Protein AF-A0A2V9VKW7-F1 (afdb_monomer)

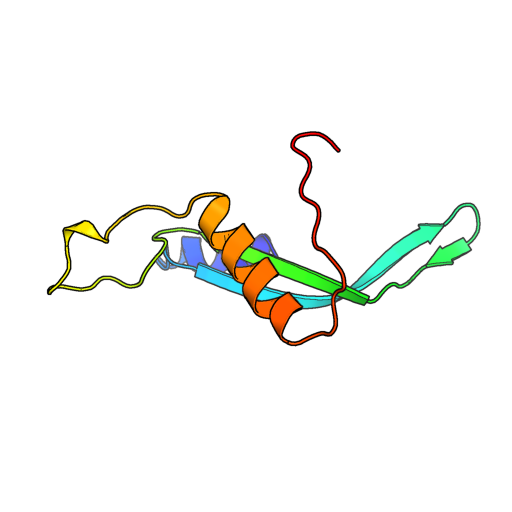Radius of gyration: 16.71 Å; Cα contacts (8 Å, |Δi|>4): 93; chains: 1; bounding box: 42×25×54 Å

Structure (mmCIF, N/CA/C/O backbone):
data_AF-A0A2V9VKW7-F1
#
_entry.id   AF-A0A2V9VKW7-F1
#
loop_
_atom_site.group_PDB
_atom_site.id
_atom_site.type_symbol
_atom_site.label_atom_id
_atom_site.label_alt_id
_atom_site.label_comp_id
_atom_site.label_asym_id
_atom_site.label_entity_id
_atom_site.label_seq_id
_atom_site.pdbx_PDB_ins_code
_atom_site.Cartn_x
_atom_site.Cartn_y
_atom_site.Cartn_z
_atom_site.occupancy
_atom_site.B_iso_or_equiv
_atom_site.auth_seq_id
_atom_site.auth_comp_id
_atom_site.auth_asym_id
_atom_site.auth_atom_id
_atom_site.pdbx_PDB_model_num
ATOM 1 N N . MET A 1 1 ? -4.719 -1.264 -6.969 1.00 94.62 1 MET A N 1
ATOM 2 C CA . MET A 1 1 ? -4.942 -0.672 -5.619 1.00 94.62 1 MET A CA 1
ATOM 3 C C . MET A 1 1 ? -6.186 0.232 -5.415 1.00 94.62 1 MET A C 1
ATOM 5 O O . MET A 1 1 ? -7.161 -0.259 -4.860 1.00 94.62 1 MET A O 1
ATOM 9 N N . LEU A 1 2 ? -6.224 1.523 -5.804 1.00 96.56 2 LEU A N 1
ATOM 10 C CA . LEU A 1 2 ? -7.242 2.494 -5.306 1.00 96.56 2 LEU A CA 1
ATOM 11 C C . LEU A 1 2 ? -8.719 2.086 -5.481 1.00 96.56 2 LEU A C 1
ATOM 13 O O . LEU A 1 2 ? -9.529 2.294 -4.579 1.00 96.56 2 LEU A O 1
ATOM 17 N N . LYS A 1 3 ? -9.080 1.455 -6.606 1.00 97.81 3 LYS A N 1
ATOM 18 C CA . LYS A 1 3 ? -10.446 0.943 -6.831 1.00 97.81 3 LYS A CA 1
ATOM 19 C C . LYS A 1 3 ? -10.866 -0.102 -5.789 1.00 97.81 3 LYS A C 1
ATOM 21 O O . LYS A 1 3 ? -12.033 -0.142 -5.416 1.00 97.81 3 LYS A O 1
ATOM 26 N N . MET A 1 4 ? -9.933 -0.929 -5.313 1.00 97.62 4 MET A N 1
ATOM 27 C CA . MET A 1 4 ? -10.204 -1.954 -4.296 1.00 97.62 4 MET A CA 1
ATOM 28 C C . MET A 1 4 ? -10.427 -1.327 -2.920 1.00 97.62 4 MET A C 1
ATOM 30 O O . MET A 1 4 ? -11.310 -1.756 -2.183 1.00 97.62 4 MET A O 1
ATOM 34 N N . ILE A 1 5 ? -9.687 -0.264 -2.594 1.00 97.62 5 ILE A N 1
ATOM 35 C CA . ILE A 1 5 ? -9.933 0.526 -1.381 1.00 97.62 5 ILE A CA 1
ATOM 36 C C . ILE A 1 5 ? -11.325 1.162 -1.456 1.00 97.62 5 ILE A C 1
ATOM 38 O O . ILE A 1 5 ? -12.149 0.934 -0.575 1.00 97.62 5 ILE A O 1
ATOM 42 N N . ALA A 1 6 ? -11.636 1.868 -2.549 1.00 97.94 6 ALA A N 1
ATOM 43 C CA . ALA A 1 6 ? -12.947 2.487 -2.748 1.00 97.94 6 ALA A CA 1
ATOM 44 C C . ALA A 1 6 ? -14.100 1.469 -2.673 1.00 97.94 6 ALA A C 1
ATOM 46 O O . ALA A 1 6 ? -15.141 1.746 -2.083 1.00 97.94 6 ALA A O 1
ATOM 47 N N . TYR A 1 7 ? -13.908 0.265 -3.219 1.00 98.25 7 TYR A N 1
ATOM 48 C CA . TYR A 1 7 ? -14.886 -0.819 -3.137 1.00 98.25 7 TYR A CA 1
ATOM 49 C C . TYR A 1 7 ? -15.256 -1.187 -1.689 1.00 98.25 7 TYR A C 1
ATOM 51 O O . TYR A 1 7 ? -16.438 -1.412 -1.410 1.00 98.25 7 TYR A O 1
ATOM 59 N N . ASN A 1 8 ? -14.266 -1.243 -0.793 1.00 98.06 8 ASN A N 1
ATOM 60 C CA . ASN A 1 8 ? -14.454 -1.549 0.627 1.00 98.06 8 ASN A CA 1
ATOM 61 C C . ASN A 1 8 ? -15.091 -0.375 1.381 1.00 98.06 8 ASN A C 1
ATOM 63 O O . ASN A 1 8 ? -16.070 -0.570 2.104 1.00 98.06 8 ASN A O 1
ATOM 67 N N . LEU A 1 9 ? -14.604 0.847 1.140 1.00 97.19 9 LEU A N 1
ATOM 68 C CA . LEU A 1 9 ? -15.164 2.066 1.734 1.00 97.19 9 LEU A CA 1
ATOM 69 C C . LEU A 1 9 ? -16.661 2.204 1.416 1.00 97.19 9 LEU A C 1
ATOM 71 O O . LEU A 1 9 ? -17.474 2.444 2.306 1.00 97.19 9 LEU A O 1
ATOM 75 N N . ASN A 1 10 ? -17.055 1.924 0.169 1.00 98.06 10 ASN A N 1
ATOM 76 C CA . ASN A 1 10 ? -18.451 1.968 -0.281 1.00 98.06 10 ASN A CA 1
ATOM 77 C C . ASN A 1 10 ? -19.350 0.871 0.330 1.00 98.06 10 ASN A C 1
ATOM 79 O O . ASN A 1 10 ? -20.539 0.817 0.022 1.00 98.06 10 ASN A O 1
ATOM 83 N N . ARG A 1 11 ? -18.805 -0.016 1.172 1.00 97.75 11 ARG A N 1
ATOM 84 C CA . ARG A 1 11 ? -19.529 -1.080 1.892 1.00 97.75 11 ARG A CA 1
ATOM 85 C C . ARG A 1 11 ? -19.422 -0.949 3.414 1.00 97.75 11 ARG A C 1
ATOM 87 O O . ARG A 1 11 ? -19.768 -1.880 4.131 1.00 97.75 11 ARG A O 1
ATOM 94 N N . GLY A 1 12 ? -18.967 0.205 3.905 1.00 96.00 12 GLY A N 1
ATOM 95 C CA . GLY A 1 12 ? -18.861 0.496 5.337 1.00 96.00 12 GLY A CA 1
ATOM 96 C C . GLY A 1 12 ? -17.583 -0.025 5.998 1.00 96.00 12 GLY A C 1
ATOM 97 O O . GLY A 1 12 ? -17.422 0.122 7.209 1.00 96.00 12 GLY A O 1
ATOM 98 N N . SER A 1 13 ? -16.652 -0.597 5.231 1.00 95.88 13 SER A N 1
ATOM 99 C CA . SER A 1 13 ? -15.335 -0.991 5.732 1.00 95.88 13 SER A CA 1
ATOM 100 C C . SER A 1 13 ? -14.375 0.192 5.627 1.00 95.88 13 SER A C 1
ATOM 102 O O . SER A 1 13 ? -13.794 0.424 4.572 1.00 95.88 13 SER A O 1
ATOM 104 N N . ASN A 1 14 ? -14.227 0.946 6.721 1.00 93.19 14 ASN A N 1
ATOM 105 C CA . ASN A 1 14 ? -13.357 2.132 6.783 1.00 93.19 14 ASN A CA 1
ATOM 106 C C . ASN A 1 14 ? -11.880 1.789 7.050 1.00 93.19 14 ASN A C 1
ATOM 108 O O . ASN A 1 14 ? -10.985 2.479 6.556 1.00 93.19 14 ASN A O 1
ATOM 112 N N . ASP A 1 15 ? -11.644 0.715 7.808 1.00 95.06 15 ASP A N 1
ATOM 113 C CA . ASP A 1 15 ? -10.315 0.216 8.162 1.00 95.06 15 ASP A CA 1
ATOM 114 C C . ASP A 1 15 ? -9.887 -0.826 7.123 1.00 95.06 15 ASP A C 1
ATOM 116 O O . ASP A 1 15 ? -10.243 -2.002 7.206 1.00 95.06 15 ASP A O 1
ATOM 120 N N . VAL A 1 16 ? -9.167 -0.376 6.097 1.00 96.31 16 VAL A N 1
ATOM 121 C CA . VAL A 1 16 ? -8.750 -1.204 4.958 1.00 96.31 16 VAL A CA 1
ATOM 122 C C . VAL A 1 16 ? -7.236 -1.187 4.893 1.00 96.31 16 VAL A C 1
ATOM 124 O O . VAL A 1 16 ? -6.640 -0.118 4.887 1.00 96.31 16 VAL A O 1
ATOM 127 N N . ARG A 1 17 ? -6.607 -2.360 4.822 1.00 95.94 17 ARG A N 1
ATOM 128 C CA . ARG A 1 17 ? -5.164 -2.534 4.609 1.00 95.94 17 ARG A CA 1
ATOM 129 C C . ARG A 1 17 ? -4.976 -3.598 3.533 1.00 95.94 17 ARG A C 1
ATOM 131 O O . ARG A 1 17 ? -5.361 -4.746 3.736 1.00 95.94 17 ARG A O 1
ATOM 138 N N . LEU A 1 18 ? -4.440 -3.211 2.382 1.00 97.25 18 LEU A N 1
ATOM 139 C CA . LEU A 1 18 ? -4.253 -4.071 1.215 1.00 97.25 18 LEU A CA 1
ATOM 140 C C . LEU A 1 18 ? -2.813 -3.970 0.717 1.00 97.25 18 LEU A C 1
ATOM 142 O O . LEU A 1 18 ? -2.191 -2.909 0.790 1.00 97.25 18 L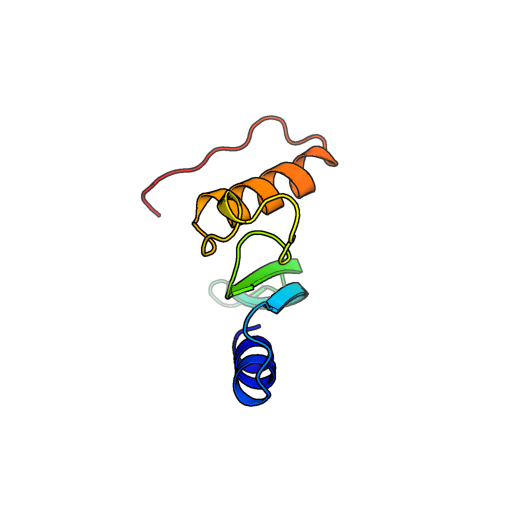EU A O 1
ATOM 146 N N . PHE A 1 19 ? -2.312 -5.063 0.151 1.00 97.19 19 PHE A N 1
ATOM 147 C CA . PHE A 1 19 ? -1.068 -5.076 -0.606 1.00 97.19 19 PHE A CA 1
ATOM 148 C C . PHE A 1 19 ? -1.261 -5.833 -1.922 1.00 97.19 19 PHE A C 1
ATOM 150 O O . PHE A 1 19 ? -2.140 -6.686 -2.041 1.00 97.19 19 PHE A O 1
ATOM 157 N N . GLU A 1 20 ? -0.448 -5.501 -2.917 1.00 97.38 20 GLU A N 1
ATOM 158 C CA . GLU A 1 20 ? -0.477 -6.101 -4.248 1.00 97.38 20 GLU A CA 1
ATOM 159 C C . GLU A 1 20 ? 0.960 -6.250 -4.752 1.00 97.38 20 GLU A C 1
ATOM 161 O O . GLU A 1 20 ? 1.705 -5.271 -4.778 1.00 97.38 20 GLU A O 1
ATOM 166 N N . ALA A 1 21 ? 1.355 -7.467 -5.130 1.00 96.56 21 ALA A N 1
ATOM 167 C CA . ALA A 1 21 ? 2.650 -7.758 -5.738 1.00 96.56 21 ALA A CA 1
ATOM 168 C C . ALA A 1 21 ? 2.424 -8.234 -7.173 1.00 96.56 21 ALA A C 1
ATOM 170 O O . ALA A 1 21 ? 1.737 -9.232 -7.392 1.00 96.56 21 ALA A O 1
ATOM 171 N N . GLY A 1 22 ? 3.000 -7.540 -8.147 1.00 96.56 22 GLY A N 1
ATOM 172 C CA . GLY A 1 22 ? 2.749 -7.832 -9.553 1.00 96.56 22 GLY A CA 1
ATOM 173 C C . GLY A 1 22 ? 3.680 -7.078 -10.483 1.00 96.56 22 GLY A C 1
ATOM 174 O O . GLY A 1 22 ? 4.556 -6.336 -10.040 1.00 96.56 22 GLY A O 1
ATOM 175 N N . HIS A 1 23 ? 3.494 -7.297 -11.776 1.00 97.06 23 HIS A N 1
ATOM 176 C CA . HIS A 1 23 ? 4.203 -6.559 -12.806 1.00 97.06 23 HIS A CA 1
ATOM 177 C C . HIS A 1 23 ? 3.514 -5.223 -13.086 1.00 97.06 23 HIS A C 1
ATOM 179 O O . HIS A 1 23 ? 2.286 -5.122 -13.046 1.00 97.06 23 HIS A O 1
ATOM 185 N N . VAL A 1 24 ? 4.311 -4.200 -13.370 1.00 96.31 24 VAL A N 1
ATOM 186 C CA . VAL A 1 24 ? 3.841 -2.914 -13.888 1.00 96.31 24 VAL A CA 1
ATOM 187 C C . VAL A 1 24 ? 4.498 -2.710 -15.240 1.00 96.31 24 VAL A C 1
ATOM 189 O O . VAL A 1 24 ? 5.685 -2.970 -15.365 1.00 96.31 24 VAL A O 1
ATOM 192 N N . TYR A 1 25 ? 3.741 -2.251 -16.230 1.00 95.12 25 TYR A N 1
ATOM 193 C CA . TYR A 1 25 ? 4.288 -1.888 -17.533 1.00 95.12 25 TYR A CA 1
ATOM 194 C C . TYR A 1 25 ? 4.703 -0.421 -17.512 1.00 95.12 25 TYR A C 1
ATOM 196 O O . TYR A 1 25 ? 3.881 0.448 -17.209 1.00 95.12 25 TYR A O 1
ATOM 204 N N . GLU A 1 26 ? 5.960 -0.152 -17.835 1.00 95.44 26 GLU A N 1
ATOM 205 C CA . GLU A 1 26 ? 6.511 1.197 -17.934 1.00 95.44 26 GLU A CA 1
ATOM 206 C C . GLU A 1 26 ? 7.201 1.397 -19.290 1.00 95.44 26 GLU A C 1
ATOM 208 O O . GLU A 1 26 ? 7.726 0.457 -19.889 1.00 95.44 26 GLU A O 1
ATOM 213 N N . ALA A 1 27 ? 7.138 2.626 -19.805 1.00 95.62 27 ALA A N 1
ATOM 214 C CA . ALA A 1 27 ? 7.865 2.998 -21.012 1.00 95.62 27 ALA A CA 1
ATOM 215 C C . ALA A 1 27 ? 9.335 3.238 -20.653 1.00 95.62 27 ALA A C 1
ATOM 217 O O . ALA A 1 27 ? 9.615 4.021 -19.745 1.00 95.62 27 ALA A O 1
ATOM 218 N N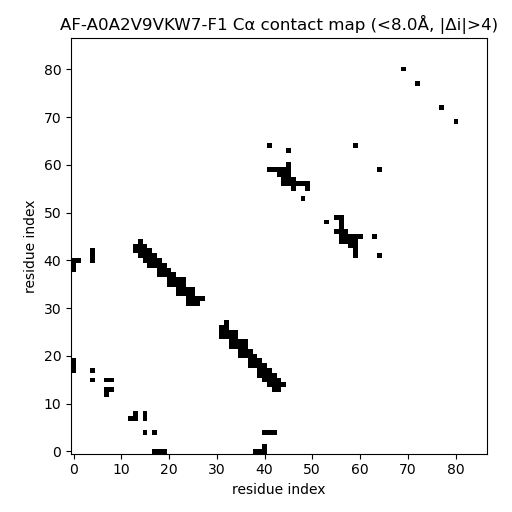 . ASP A 1 28 ? 10.247 2.603 -21.386 1.00 92.44 28 ASP A N 1
ATOM 219 C CA . ASP A 1 28 ? 11.692 2.754 -21.223 1.00 92.44 28 ASP A CA 1
ATOM 220 C C . ASP A 1 28 ? 12.304 3.244 -22.541 1.00 92.44 28 ASP A C 1
ATOM 222 O O . ASP A 1 28 ? 12.762 2.479 -23.390 1.00 92.44 28 ASP A O 1
ATOM 226 N N . GLY A 1 29 ? 12.204 4.554 -22.778 1.00 91.62 29 GLY A N 1
ATOM 227 C CA . GLY A 1 29 ? 12.602 5.160 -24.048 1.00 91.62 29 GLY A CA 1
ATOM 228 C C . GLY A 1 29 ? 11.773 4.634 -25.2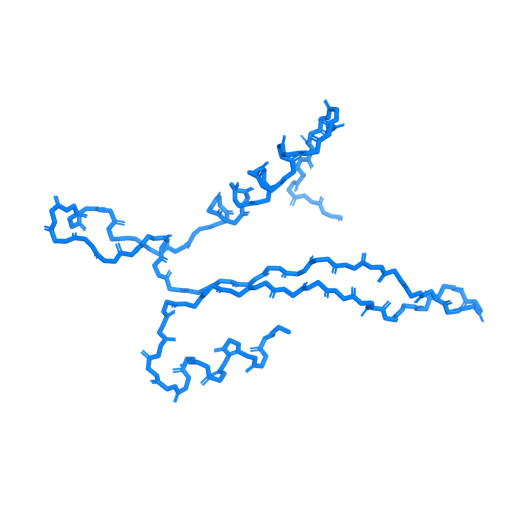25 1.00 91.62 29 GLY A C 1
ATOM 229 O O . GLY A 1 29 ? 10.601 4.982 -25.362 1.00 91.62 29 GLY A O 1
ATOM 230 N N . TRP A 1 30 ? 12.405 3.833 -26.089 1.00 91.56 30 TRP A N 1
ATOM 231 C CA . TRP A 1 30 ? 11.756 3.168 -27.230 1.00 91.56 30 TRP A CA 1
ATOM 232 C C . TRP A 1 30 ? 11.316 1.730 -26.919 1.00 91.56 30 TRP A C 1
ATOM 234 O O . TRP A 1 30 ? 10.663 1.105 -27.755 1.00 91.56 30 TRP A O 1
ATOM 244 N N . ASP A 1 31 ? 11.649 1.229 -25.730 1.00 94.06 31 ASP A N 1
ATOM 245 C CA . ASP A 1 31 ? 11.355 -0.118 -25.261 1.00 94.06 31 ASP A CA 1
ATOM 246 C C . ASP A 1 31 ? 10.252 -0.114 -24.185 1.00 94.06 31 ASP A C 1
ATOM 248 O O . ASP A 1 31 ? 9.769 0.929 -23.727 1.00 94.06 31 ASP A O 1
ATOM 252 N N . ALA A 1 32 ? 9.825 -1.314 -23.789 1.00 94.88 32 ALA A N 1
ATOM 253 C CA . ALA A 1 32 ? 8.888 -1.532 -22.694 1.00 94.88 32 ALA A CA 1
ATOM 254 C C . ALA A 1 32 ? 9.563 -2.346 -21.586 1.00 94.88 32 ALA A C 1
ATOM 256 O O . ALA A 1 32 ? 10.130 -3.409 -21.851 1.00 94.88 32 ALA A O 1
ATOM 257 N N . ALA A 1 33 ? 9.449 -1.874 -20.347 1.00 96.25 33 ALA A N 1
ATOM 258 C CA . ALA A 1 33 ? 9.895 -2.600 -19.168 1.00 96.25 33 ALA A CA 1
ATOM 259 C C . ALA A 1 33 ? 8.692 -3.125 -18.374 1.00 96.25 33 ALA A C 1
ATOM 261 O O . ALA A 1 33 ? 7.629 -2.503 -18.306 1.00 96.25 33 ALA A O 1
ATOM 262 N N . GLU A 1 34 ? 8.871 -4.296 -17.766 1.00 96.94 34 GLU A N 1
ATOM 263 C CA . GLU A 1 34 ? 7.855 -4.958 -16.949 1.00 96.94 34 GLU A CA 1
ATOM 264 C C . GLU A 1 34 ? 8.426 -5.308 -15.558 1.00 96.94 34 GLU A C 1
ATOM 266 O O . GLU A 1 34 ? 8.597 -6.482 -15.215 1.00 96.94 34 GLU A O 1
ATOM 271 N N . PRO A 1 35 ? 8.812 -4.315 -14.731 1.00 96.88 35 PRO A N 1
ATOM 272 C CA . PRO A 1 35 ? 9.337 -4.589 -13.400 1.00 96.88 35 PRO A CA 1
ATOM 273 C C . PRO A 1 35 ? 8.279 -5.176 -12.464 1.00 96.88 35 PRO A C 1
ATOM 275 O O . PRO A 1 35 ? 7.103 -4.801 -12.469 1.00 96.88 35 PRO A O 1
ATOM 278 N N . ARG A 1 36 ? 8.734 -6.034 -11.547 1.00 96.81 36 ARG A N 1
ATOM 279 C CA . ARG A 1 36 ? 7.943 -6.446 -10.383 1.00 96.81 36 ARG A CA 1
ATOM 280 C C . ARG A 1 36 ? 7.915 -5.321 -9.353 1.00 96.81 36 ARG A C 1
ATOM 282 O O . ARG A 1 36 ? 8.960 -4.852 -8.910 1.00 96.81 36 ARG A O 1
ATOM 289 N N . ARG A 1 37 ? 6.719 -4.927 -8.926 1.00 95.81 37 ARG A N 1
ATOM 290 C CA . ARG A 1 37 ? 6.486 -3.910 -7.896 1.00 95.81 37 ARG A CA 1
ATOM 291 C C . ARG A 1 37 ? 5.623 -4.491 -6.775 1.00 95.81 37 ARG A C 1
ATOM 293 O O . ARG A 1 37 ? 4.782 -5.361 -7.005 1.00 95.81 37 ARG A O 1
ATOM 300 N N . LEU A 1 38 ? 5.826 -3.981 -5.563 1.00 95.44 38 LEU A N 1
ATOM 301 C CA . LEU A 1 38 ? 4.924 -4.173 -4.431 1.00 95.44 38 LEU A CA 1
ATOM 302 C C . LEU A 1 38 ? 4.253 -2.833 -4.122 1.00 95.44 38 LEU A C 1
ATOM 304 O O . LEU A 1 38 ? 4.932 -1.825 -3.944 1.00 95.44 38 LEU A O 1
ATOM 308 N N . CYS A 1 39 ? 2.928 -2.826 -4.049 1.00 95.88 39 CYS A N 1
ATOM 309 C CA . CYS A 1 39 ? 2.123 -1.668 -3.685 1.00 95.88 39 CYS A CA 1
ATOM 310 C C . CYS A 1 39 ? 1.404 -1.948 -2.363 1.00 95.88 39 CYS A C 1
ATOM 312 O O . CYS A 1 39 ? 0.793 -3.005 -2.212 1.00 95.88 39 CYS A O 1
ATOM 314 N N . LEU A 1 40 ? 1.446 -0.996 -1.430 1.00 96.12 40 LEU A N 1
ATOM 315 C CA . LEU A 1 40 ? 0.667 -1.018 -0.192 1.00 96.12 40 LEU A CA 1
ATOM 316 C C . LEU A 1 40 ? -0.375 0.102 -0.226 1.00 96.12 40 LEU A C 1
ATOM 318 O O . LEU A 1 40 ? -0.124 1.180 -0.765 1.00 96.12 40 LEU A O 1
ATOM 322 N N . GLY A 1 41 ? -1.538 -0.135 0.370 1.00 96.19 41 GLY A N 1
ATOM 323 C CA . GLY A 1 41 ? -2.570 0.880 0.541 1.00 96.19 41 GLY A CA 1
ATOM 324 C C . GLY A 1 41 ? -3.343 0.662 1.833 1.00 96.19 41 GLY A C 1
ATOM 325 O O . GLY A 1 41 ? -3.749 -0.461 2.132 1.00 96.19 41 GLY A O 1
ATOM 326 N N . ALA A 1 42 ? -3.553 1.735 2.597 1.00 96.75 42 ALA A N 1
ATOM 327 C CA . ALA A 1 42 ? -4.266 1.666 3.864 1.00 96.75 42 ALA A CA 1
ATOM 328 C C . ALA A 1 42 ? -5.147 2.899 4.120 1.00 96.75 42 ALA A C 1
ATOM 330 O O . ALA A 1 42 ? -4.789 4.010 3.731 1.00 96.75 42 ALA A O 1
ATOM 331 N N . THR A 1 43 ? -6.283 2.702 4.791 1.00 96.44 43 THR A N 1
ATOM 332 C CA . THR A 1 43 ? -7.209 3.751 5.250 1.00 96.44 43 THR A CA 1
ATOM 333 C C . THR A 1 43 ? -7.769 3.420 6.631 1.00 96.44 43 THR A C 1
ATOM 335 O O . THR A 1 43 ? -7.771 2.259 7.039 1.00 96.44 43 THR A O 1
ATOM 338 N N . GLY A 1 44 ? -8.269 4.438 7.337 1.00 95.62 44 GLY A N 1
ATOM 339 C CA . GLY A 1 44 ? -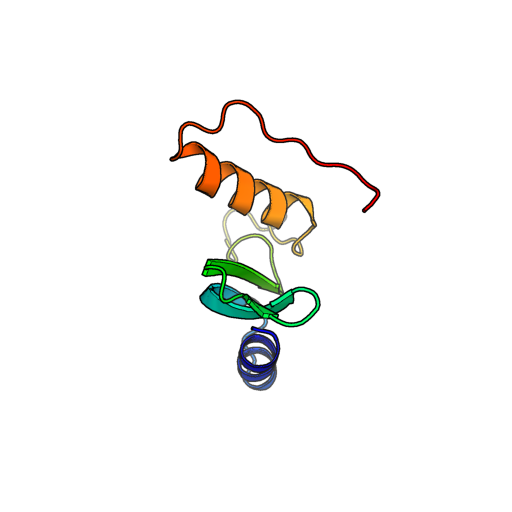8.922 4.272 8.636 1.00 95.62 44 GLY A CA 1
ATOM 340 C C . GLY A 1 44 ? -7.958 4.348 9.823 1.00 95.62 44 GLY A C 1
ATOM 341 O O . GLY A 1 44 ? -7.046 5.182 9.849 1.00 95.62 44 GLY A O 1
ATOM 342 N N . ASN A 1 45 ? -8.205 3.521 10.834 1.00 95.50 45 ASN A N 1
ATOM 343 C CA . ASN A 1 45 ? -7.440 3.481 12.075 1.00 95.50 45 ASN A CA 1
ATOM 344 C C . ASN A 1 45 ? -6.086 2.781 11.886 1.00 95.50 45 ASN A C 1
ATOM 346 O O . ASN A 1 45 ? -5.967 1.793 11.160 1.00 95.50 45 ASN A O 1
ATOM 350 N N . ALA A 1 46 ? -5.055 3.270 12.580 1.00 93.94 46 ALA A N 1
ATOM 351 C CA . ALA A 1 46 ? -3.715 2.681 12.530 1.00 93.94 46 ALA A CA 1
ATOM 352 C C . ALA A 1 46 ? -3.675 1.260 13.114 1.00 93.94 46 ALA A C 1
ATOM 354 O O . ALA A 1 46 ? -2.934 0.409 12.614 1.00 93.94 46 ALA A O 1
ATOM 355 N N . LEU A 1 47 ? -4.496 1.020 14.143 1.00 91.56 47 LEU A N 1
ATOM 356 C CA . LEU A 1 47 ? -4.611 -0.228 14.891 1.00 91.56 47 LEU A CA 1
ATOM 357 C C . LEU A 1 47 ? -6.080 -0.676 14.976 1.00 91.56 47 LEU A C 1
ATOM 359 O O . LEU A 1 47 ? -6.975 0.176 14.970 1.00 91.56 47 LEU A O 1
ATOM 363 N N . PRO A 1 48 ? -6.344 -1.992 15.102 1.00 89.62 48 PRO A N 1
ATOM 364 C CA . PRO A 1 48 ? -7.685 -2.500 15.362 1.00 89.62 48 PRO A CA 1
ATOM 365 C C . PRO A 1 48 ? -8.282 -1.907 16.641 1.00 89.62 48 PRO A C 1
ATOM 367 O O . PRO A 1 48 ? -7.575 -1.667 17.621 1.00 89.62 48 PRO A O 1
ATOM 370 N N . LEU A 1 49 ? -9.604 -1.721 16.653 1.00 89.12 49 LEU A N 1
ATOM 371 C CA . LEU A 1 49 ? -10.308 -1.226 17.831 1.00 89.12 49 LEU A CA 1
ATOM 372 C C . LEU A 1 49 ? 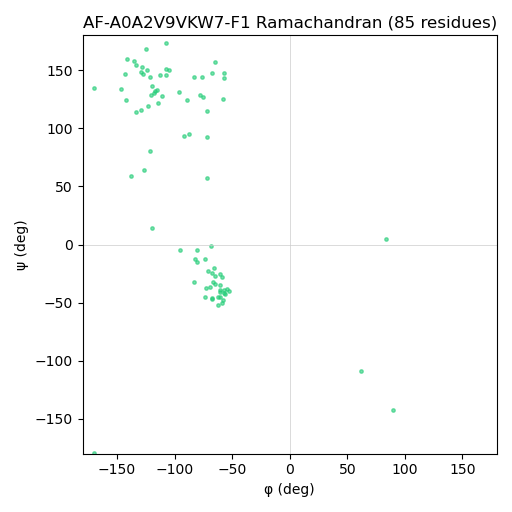-10.069 -2.158 19.031 1.00 89.12 49 LEU A C 1
ATOM 374 O O . LEU A 1 49 ? -10.360 -3.352 18.970 1.00 89.12 49 LEU A O 1
ATOM 378 N N . ASN A 1 50 ? -9.582 -1.596 20.136 1.00 91.88 50 ASN A N 1
ATOM 379 C CA . ASN A 1 50 ? -9.302 -2.337 21.359 1.00 91.88 50 ASN A CA 1
ATOM 380 C C . ASN A 1 50 ? -9.952 -1.648 22.563 1.00 91.88 50 ASN A C 1
ATOM 382 O O . ASN A 1 50 ? -9.580 -0.536 22.935 1.00 91.88 50 ASN A O 1
ATOM 386 N N . VAL A 1 51 ? -10.905 -2.333 23.200 1.00 93.62 51 VAL A N 1
ATOM 387 C CA . VAL A 1 51 ? -11.643 -1.814 24.366 1.00 93.62 51 VAL A CA 1
ATOM 388 C C . VAL A 1 51 ? -10.754 -1.584 25.588 1.00 93.62 51 VAL A C 1
ATOM 390 O O . VAL A 1 51 ? -11.046 -0.710 26.395 1.00 93.62 51 VAL A O 1
ATOM 393 N N . ASN A 1 52 ? -9.651 -2.328 25.710 1.00 96.12 52 ASN A N 1
ATOM 394 C CA . ASN A 1 52 ? -8.705 -2.192 26.819 1.00 96.12 52 ASN A CA 1
ATOM 395 C C . ASN A 1 52 ? -7.709 -1.049 26.596 1.00 96.12 52 ASN A C 1
ATOM 397 O O . ASN A 1 52 ? -6.971 -0.690 27.512 1.00 96.12 52 ASN A O 1
ATOM 401 N N . ARG A 1 53 ? -7.647 -0.507 25.374 1.00 91.62 53 ARG A N 1
ATOM 402 C CA . ARG A 1 53 ? -6.717 0.557 24.984 1.00 91.62 53 ARG A CA 1
ATOM 403 C C . ARG A 1 53 ? -7.403 1.614 24.111 1.00 91.62 53 ARG A C 1
ATOM 405 O O . ARG A 1 53 ? -6.972 1.856 22.985 1.00 91.62 53 ARG A O 1
ATOM 412 N N . PRO A 1 54 ? -8.470 2.268 24.603 1.00 87.69 54 PRO A N 1
ATOM 413 C CA . PRO A 1 54 ? -9.226 3.248 23.822 1.00 87.69 54 PRO A CA 1
ATOM 414 C C . PRO A 1 54 ? -8.368 4.426 23.334 1.00 87.69 54 PRO A C 1
ATOM 416 O O . PRO A 1 54 ? -8.644 4.985 22.277 1.00 87.69 54 PRO A O 1
ATOM 419 N N . GLN A 1 55 ? -7.305 4.771 24.064 1.00 87.69 55 GLN A N 1
ATOM 420 C CA . GLN A 1 55 ? -6.336 5.806 23.704 1.00 87.69 55 GLN A CA 1
ATOM 421 C C . GLN A 1 55 ? -5.507 5.480 22.450 1.00 87.69 55 GLN A C 1
ATOM 423 O O . GLN A 1 55 ? -4.961 6.387 21.833 1.00 87.69 55 GLN A O 1
ATOM 428 N N . GLU A 1 56 ? -5.414 4.206 22.054 1.00 88.25 56 GLU A N 1
ATOM 429 C CA . GLU A 1 56 ? -4.714 3.788 20.830 1.00 88.25 56 GLU A CA 1
ATOM 430 C C . GLU A 1 56 ? -5.576 3.983 19.570 1.00 88.25 56 GLU A C 1
ATOM 432 O O . GLU A 1 56 ? -5.093 3.810 18.448 1.00 88.25 56 GLU A O 1
ATOM 437 N N . ARG A 1 57 ? -6.845 4.391 19.728 1.00 89.75 57 ARG A N 1
ATOM 438 C CA . ARG A 1 57 ? -7.734 4.716 18.612 1.00 89.75 57 ARG A CA 1
ATOM 439 C C . ARG A 1 57 ? -7.301 6.027 17.955 1.00 89.75 57 ARG A C 1
ATOM 441 O O . ARG A 1 57 ? -7.751 7.109 18.328 1.00 89.75 57 ARG A O 1
ATOM 448 N N . ARG A 1 58 ? -6.461 5.914 16.930 1.00 94.19 58 ARG A N 1
ATOM 449 C CA . ARG A 1 58 ? -6.042 7.026 16.072 1.00 94.19 58 AR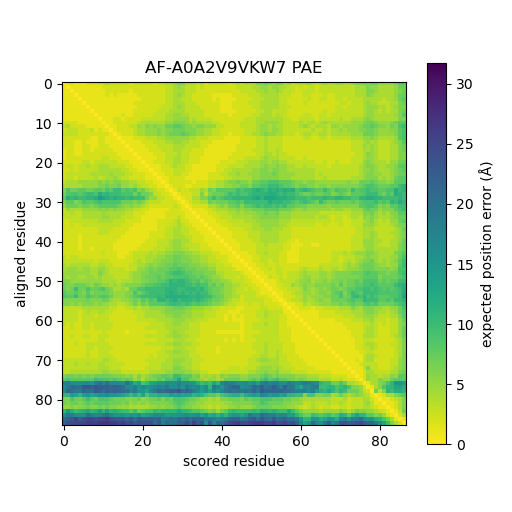G A CA 1
ATOM 450 C C . ARG A 1 58 ? -6.070 6.644 14.598 1.00 94.19 58 ARG A C 1
ATOM 452 O O . ARG A 1 58 ? -5.951 5.469 14.250 1.00 94.19 58 ARG A O 1
ATOM 459 N N . GLY A 1 59 ? -6.160 7.656 13.742 1.00 95.38 59 GLY A N 1
ATOM 460 C CA . GLY A 1 59 ? -6.001 7.487 12.301 1.00 95.38 59 GLY A CA 1
ATOM 461 C C . GLY A 1 59 ? -4.586 7.051 11.917 1.00 95.38 59 GLY A C 1
ATOM 462 O O . GLY A 1 59 ? -3.619 7.282 12.655 1.00 95.38 59 GLY A O 1
ATOM 463 N N . LEU A 1 60 ? -4.488 6.423 10.746 1.00 95.81 60 LEU A N 1
ATOM 464 C CA . LEU A 1 60 ? -3.222 6.160 10.069 1.00 95.81 60 LEU A CA 1
ATOM 465 C C . LEU A 1 60 ? -2.4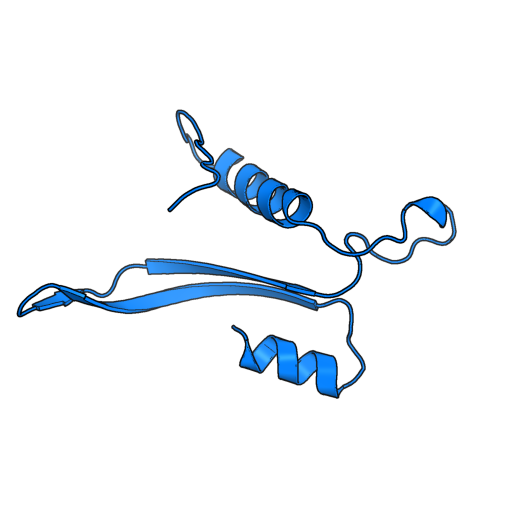45 7.455 9.831 1.00 95.81 60 LEU A C 1
ATOM 467 O O . LEU A 1 60 ? -3.002 8.501 9.501 1.00 95.81 60 LEU A O 1
ATOM 471 N N . THR A 1 61 ? -1.134 7.346 9.958 1.00 95.44 61 THR A N 1
ATOM 472 C CA . THR A 1 61 ? -0.159 8.381 9.638 1.00 95.44 61 THR A CA 1
ATOM 473 C C . THR A 1 61 ? 0.860 7.821 8.655 1.00 95.44 61 THR A C 1
ATOM 475 O O . THR A 1 61 ? 0.952 6.609 8.454 1.00 95.44 61 THR A O 1
ATOM 478 N N . PHE A 1 62 ? 1.679 8.697 8.077 1.00 93.62 62 PHE A N 1
ATOM 479 C CA . PHE A 1 62 ? 2.799 8.285 7.233 1.00 93.62 62 PHE A CA 1
ATOM 480 C C . PHE A 1 62 ? 3.714 7.256 7.924 1.00 93.62 62 PHE A C 1
ATOM 482 O O . PHE A 1 62 ? 4.132 6.281 7.304 1.00 93.62 62 PHE A O 1
ATOM 489 N N . PHE A 1 63 ? 3.980 7.437 9.222 1.00 94.38 63 PHE A N 1
ATOM 490 C CA . PHE A 1 63 ? 4.891 6.577 9.979 1.00 94.38 63 PHE A CA 1
ATOM 491 C C . PHE A 1 63 ? 4.378 5.147 10.164 1.00 94.38 63 PHE A C 1
ATOM 493 O O . PHE A 1 63 ? 5.191 4.239 10.299 1.00 94.38 63 PHE A O 1
ATOM 500 N N . ASP A 1 64 ? 3.063 4.925 10.116 1.00 95.75 64 ASP A N 1
ATOM 501 C CA . ASP A 1 64 ? 2.502 3.571 10.172 1.00 95.75 64 ASP A CA 1
ATOM 502 C C . ASP A 1 64 ? 2.856 2.782 8.909 1.00 95.75 64 ASP A C 1
ATOM 504 O O . ASP A 1 64 ? 3.351 1.661 8.991 1.00 95.75 64 ASP A O 1
ATOM 508 N N . LEU A 1 65 ? 2.682 3.402 7.737 1.00 94.38 65 LEU A N 1
ATOM 509 C CA . LEU A 1 65 ? 3.065 2.791 6.463 1.00 94.38 65 LEU A CA 1
ATOM 510 C C . LEU A 1 65 ? 4.585 2.685 6.313 1.00 94.38 65 LEU A C 1
ATOM 512 O O . LEU A 1 65 ? 5.076 1.691 5.783 1.00 94.38 65 LEU A O 1
ATOM 516 N N . LYS A 1 66 ? 5.342 3.674 6.807 1.00 94.06 66 LYS A N 1
ATOM 517 C CA . LYS A 1 66 ? 6.808 3.596 6.857 1.00 94.06 66 LYS A CA 1
ATOM 518 C C . LYS A 1 66 ? 7.258 2.380 7.668 1.00 94.06 66 LYS A C 1
ATOM 520 O O . LYS A 1 66 ? 8.085 1.615 7.185 1.00 94.06 66 LYS A O 1
ATOM 525 N N . GLY A 1 67 ? 6.678 2.180 8.852 1.00 94.00 67 GLY A N 1
ATOM 526 C CA . GLY A 1 67 ? 6.962 1.028 9.704 1.00 94.00 67 GLY A CA 1
ATOM 527 C C . GLY A 1 67 ? 6.626 -0.303 9.029 1.00 94.00 67 GLY A C 1
ATOM 528 O O . GLY A 1 67 ? 7.412 -1.241 9.124 1.00 94.00 67 GLY A O 1
ATOM 529 N N . ASP A 1 68 ? 5.517 -0.382 8.283 1.00 94.31 68 ASP A N 1
ATOM 530 C CA . ASP A 1 68 ? 5.175 -1.574 7.491 1.00 94.31 68 ASP A CA 1
ATOM 531 C C . ASP A 1 68 ? 6.251 -1.880 6.424 1.00 94.31 68 ASP A C 1
ATOM 533 O O . ASP A 1 68 ? 6.636 -3.038 6.245 1.00 94.31 68 ASP A O 1
ATOM 537 N N . VAL A 1 69 ? 6.788 -0.851 5.752 1.00 93.38 69 VAL A N 1
ATOM 538 C CA . VAL A 1 69 ? 7.886 -0.991 4.776 1.00 93.38 69 VAL A CA 1
ATOM 539 C C . VAL A 1 69 ? 9.192 -1.415 5.452 1.00 93.38 69 VAL A C 1
ATOM 541 O O . VAL A 1 69 ? 9.854 -2.330 4.968 1.00 93.38 69 VAL A O 1
ATOM 544 N N . GLU A 1 70 ? 9.563 -0.788 6.568 1.00 93.50 70 GLU A N 1
ATOM 545 C CA . GLU A 1 70 ? 10.765 -1.144 7.335 1.00 93.50 70 GLU A CA 1
ATOM 546 C C . GLU A 1 70 ? 10.692 -2.591 7.838 1.00 93.50 70 GLU A C 1
ATOM 548 O O . GLU A 1 70 ? 11.649 -3.348 7.680 1.00 93.50 70 GLU A O 1
ATOM 553 N N . ASN A 1 71 ? 9.542 -3.003 8.380 1.00 92.44 71 ASN A N 1
ATOM 554 C CA . ASN A 1 71 ? 9.315 -4.363 8.861 1.00 92.44 71 ASN A CA 1
ATOM 555 C C . ASN A 1 71 ? 9.425 -5.387 7.724 1.00 92.44 71 ASN A C 1
ATOM 557 O O . ASN A 1 71 ? 10.122 -6.390 7.864 1.00 92.44 71 ASN A O 1
ATOM 561 N N . LEU A 1 72 ? 8.809 -5.111 6.570 1.00 92.06 72 LEU A N 1
ATOM 562 C CA . LEU A 1 72 ? 8.943 -5.964 5.392 1.00 92.06 72 LEU A CA 1
ATOM 563 C C . LEU A 1 72 ? 10.407 -6.098 4.957 1.00 92.06 72 LEU A C 1
ATOM 565 O O . LEU A 1 72 ? 10.882 -7.211 4.743 1.00 92.06 72 LEU A O 1
ATOM 569 N N . LEU A 1 73 ? 11.115 -4.975 4.818 1.00 91.44 73 LEU A N 1
ATOM 570 C CA . LEU A 1 73 ? 12.490 -4.956 4.322 1.00 91.44 73 LEU A CA 1
ATOM 571 C C . LEU A 1 73 ? 13.490 -5.531 5.331 1.00 91.44 73 LEU A C 1
ATOM 573 O O . LEU A 1 73 ? 14.526 -6.031 4.908 1.00 91.44 73 LEU A O 1
ATOM 577 N N . SER A 1 74 ? 13.162 -5.547 6.627 1.00 90.12 74 SER A N 1
ATOM 578 C CA . SER A 1 74 ? 13.998 -6.157 7.672 1.00 90.12 74 SER A CA 1
ATOM 579 C C . SER A 1 74 ? 14.228 -7.661 7.482 1.00 90.12 74 SER A C 1
ATOM 581 O O . SER A 1 74 ? 15.242 -8.192 7.929 1.00 90.12 74 SER A O 1
ATOM 583 N N . ALA A 1 75 ? 13.313 -8.350 6.789 1.00 88.88 75 ALA A N 1
ATOM 584 C CA . ALA A 1 75 ? 13.457 -9.763 6.443 1.00 88.88 75 ALA A CA 1
ATOM 585 C C . ALA A 1 75 ? 14.481 -10.008 5.318 1.00 88.88 75 ALA A C 1
ATOM 587 O O . ALA A 1 75 ? 14.870 -11.149 5.066 1.00 88.88 75 ALA A O 1
ATOM 588 N N . PHE A 1 76 ? 14.910 -8.949 4.634 1.00 86.25 76 PHE A N 1
ATOM 589 C CA . PHE A 1 76 ? 15.906 -8.981 3.575 1.00 86.25 76 PHE A CA 1
ATOM 590 C C . PHE A 1 76 ? 17.202 -8.362 4.111 1.00 86.25 76 PHE A C 1
ATOM 592 O O . PHE A 1 76 ? 17.171 -7.499 4.984 1.00 86.25 76 PHE A O 1
ATOM 599 N N . SER A 1 77 ? 18.362 -8.777 3.596 1.00 72.62 77 SER A N 1
ATOM 600 C CA . SER A 1 77 ? 19.658 -8.170 3.949 1.00 72.62 77 SER A CA 1
ATOM 601 C C . SER A 1 77 ? 19.810 -6.769 3.337 1.00 72.62 77 SER A C 1
ATOM 603 O O . SER A 1 77 ? 20.722 -6.517 2.556 1.00 72.62 77 SER A O 1
ATOM 605 N N . ALA A 1 78 ? 18.887 -5.859 3.643 1.00 68.88 78 ALA A N 1
ATOM 60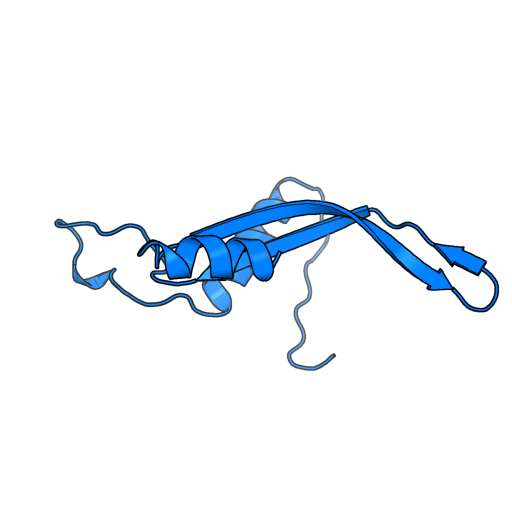6 C CA . ALA A 1 78 ? 18.956 -4.467 3.243 1.00 68.88 78 ALA A CA 1
ATOM 607 C C . ALA A 1 78 ? 20.048 -3.771 4.068 1.00 68.88 78 ALA A C 1
ATOM 609 O O . ALA A 1 78 ? 19.937 -3.655 5.287 1.00 68.88 78 ALA A O 1
ATOM 610 N N . GLU A 1 79 ? 21.115 -3.319 3.406 1.00 67.50 79 GLU A N 1
ATOM 611 C CA . GLU A 1 79 ? 22.283 -2.738 4.082 1.00 67.50 79 GLU A CA 1
ATOM 612 C C . GLU A 1 79 ? 21.963 -1.406 4.783 1.00 67.50 79 GLU A C 1
ATOM 614 O O . GLU A 1 79 ? 22.537 -1.119 5.836 1.00 67.50 79 GLU A O 1
ATOM 619 N N . LYS A 1 80 ? 21.033 -0.600 4.238 1.00 82.19 80 LYS A N 1
ATOM 620 C CA . LYS A 1 80 ? 20.535 0.647 4.850 1.00 82.19 80 LYS A CA 1
ATOM 621 C C . LYS A 1 80 ? 19.313 1.203 4.107 1.00 82.19 80 LYS A C 1
ATOM 623 O O . LYS A 1 80 ? 19.339 1.305 2.884 1.00 82.19 80 LYS A O 1
ATOM 628 N N . LEU A 1 81 ? 18.266 1.614 4.830 1.00 85.69 81 LEU A N 1
ATOM 629 C CA . LEU A 1 81 ? 17.104 2.310 4.255 1.00 85.69 81 LEU A CA 1
ATOM 630 C C . LEU A 1 81 ? 17.261 3.824 4.404 1.00 85.69 81 LEU A C 1
ATOM 632 O O . LEU A 1 81 ? 17.553 4.320 5.493 1.00 85.69 81 LEU A O 1
ATOM 636 N N . HIS A 1 82 ? 17.044 4.551 3.311 1.00 87.81 82 HIS A N 1
ATOM 637 C CA . HIS A 1 82 ? 17.061 6.009 3.270 1.00 87.81 82 HIS A CA 1
ATOM 638 C C . HIS A 1 82 ? 15.671 6.522 2.887 1.00 87.81 82 HIS A C 1
ATOM 640 O O . HIS A 1 82 ? 15.065 6.024 1.941 1.00 87.81 82 HIS A O 1
ATOM 646 N N . TYR A 1 83 ? 15.175 7.504 3.639 1.00 87.69 83 TYR A N 1
ATOM 647 C CA . TYR A 1 83 ? 13.902 8.178 3.391 1.00 87.69 83 TYR A CA 1
ATOM 648 C C . TYR A 1 83 ? 14.191 9.667 3.261 1.00 87.69 83 TYR A C 1
ATOM 650 O O . TYR A 1 83 ? 14.705 10.259 4.212 1.00 87.69 83 TYR A O 1
ATOM 658 N N . ASP A 1 84 ? 13.877 10.241 2.107 1.00 87.25 84 ASP A N 1
ATOM 659 C CA . ASP A 1 84 ? 13.979 11.677 1.866 1.00 87.25 84 ASP A CA 1
ATOM 660 C C . ASP A 1 84 ? 12.575 12.302 1.865 1.00 87.25 84 ASP A C 1
ATOM 662 O O . ASP A 1 84 ? 11.582 11.628 1.574 1.00 87.25 84 ASP A O 1
ATOM 666 N N . ALA A 1 85 ? 12.483 13.568 2.265 1.00 77.56 85 ALA A N 1
ATOM 667 C CA . ALA A 1 85 ? 11.237 14.328 2.257 1.00 77.56 85 ALA A CA 1
ATOM 668 C C . ALA A 1 85 ? 10.900 14.874 0.856 1.00 77.56 85 ALA A C 1
ATOM 670 O O . ALA A 1 85 ? 9.754 15.262 0.624 1.00 77.56 85 ALA A O 1
ATOM 671 N N . GLU A 1 86 ? 11.869 14.873 -0.064 1.00 63.12 86 GLU A N 1
ATOM 672 C CA . GLU A 1 86 ? 11.728 15.322 -1.452 1.00 63.12 86 GLU A CA 1
ATOM 673 C C . GLU A 1 86 ? 12.066 14.183 -2.433 1.00 63.12 86 GLU A C 1
ATOM 675 O O . GLU A 1 86 ? 12.913 13.335 -2.148 1.00 63.12 86 GLU A O 1
ATOM 680 N N . ALA A 1 87 ? 11.347 14.135 -3.561 1.00 44.16 87 ALA A N 1
ATOM 681 C CA . ALA A 1 87 ? 11.477 13.132 -4.623 1.00 44.16 87 ALA A CA 1
ATOM 682 C C . ALA A 1 87 ? 12.126 13.727 -5.875 1.00 44.16 87 ALA A C 1
ATOM 684 O O . ALA A 1 87 ? 11.812 14.900 -6.184 1.00 44.16 87 ALA A O 1
#

Solvent-accessible surface area (backbone atoms only — not comparable to full-atom values): 5680 Å² total; per-residue (Å²): 111,72,70,63,53,51,57,38,43,79,70,76,41,55,68,41,78,51,72,50,77,46,72,45,84,43,80,50,88,95,46,78,41,68,52,80,46,77,47,78,50,74,44,43,49,65,50,81,93,42,91,92,45,64,85,63,71,40,67,61,51,72,67,58,58,49,49,54,51,52,58,60,46,64,81,46,95,66,91,75,90,85,87,73,98,71,134

Mean predicted aligned error: 4.82 Å

Nearest PDB structures (foldseek):
  2rhq-assembly1_B-2  TM=8.424E-01  e=6.251E-03  Staphylococcus haemolyticus
  2rhs-assembly1_D  TM=8.640E-01  e=1.947E-02  Staphylococcus haemolyticus
  2rhs-assembly1_B  TM=8.404E-01  e=1.611E-02  Staphylococcus haemolyticus
  8ieq-assembly1_A  TM=3.648E-01  e=1.720E+00  Homo sapiens
  8ieq-assembly1_C  TM=3.412E-01  e=2.676E+00  Homo sapiens

Secondary structure (DSSP, 8-state):
-HHHHHHHHTTT---EEEEEEEE--EEETTEEE--EEEEEEEESBSS---TT-GGG--B--HHHHHHHHHHHHHTTT-S-----S--

Sequence (87 aa):
MLKMIAYNLNRGSNDVRLFEAGHVYEADGWDAAEPRRLCLGATGNALPLNVNRPQERRGLTFFDLKGDVENLLSAFSAEKLHYDAEA

pLDDT: mean 92.05, std 8.39, range [44.16, 98.25]

Foldseek 3Di:
DVVVQVVCVVVVNQWDKDKDWAWDWDDDPPDIDTDIDIDIDTGAFLDPDDPVCNVSGDTDDPVSVVVVVVVVCVVPVDVDDDDDPPD